Protein AF-A0A9W8NHX0-F1 (afdb_monomer_lite)

Structure (mmCIF, N/CA/C/O backbone):
data_AF-A0A9W8NHX0-F1
#
_entry.id   AF-A0A9W8NHX0-F1
#
loop_
_atom_site.group_PDB
_atom_site.id
_atom_site.type_symbol
_atom_site.label_atom_id
_atom_site.label_alt_id
_atom_site.label_comp_id
_atom_site.label_asym_id
_atom_site.label_entity_id
_atom_site.label_seq_id
_atom_site.pdbx_PDB_ins_code
_atom_site.Cartn_x
_atom_site.Cartn_y
_atom_site.Cartn_z
_atom_site.occupancy
_atom_site.B_iso_or_equiv
_atom_site.auth_seq_id
_atom_site.auth_comp_id
_atom_site.auth_asym_id
_atom_site.auth_atom_id
_atom_site.pdbx_PDB_model_num
ATOM 1 N N . MET A 1 1 ? 10.737 -12.479 14.759 1.00 49.78 1 MET A N 1
ATOM 2 C CA . MET A 1 1 ? 9.324 -12.345 15.184 1.00 49.78 1 MET A CA 1
ATOM 3 C C . MET A 1 1 ? 8.899 -10.953 14.767 1.00 49.78 1 MET A C 1
ATOM 5 O O . MET A 1 1 ? 9.624 -10.022 15.102 1.00 49.78 1 MET A O 1
ATOM 9 N N . VAL A 1 2 ? 7.813 -10.842 13.997 1.00 57.12 2 VAL A N 1
ATOM 10 C CA . VAL A 1 2 ? 7.266 -9.567 13.497 1.00 57.12 2 VAL A CA 1
ATOM 11 C C . VAL A 1 2 ? 7.071 -8.618 14.682 1.00 57.12 2 VAL A C 1
ATOM 13 O O . VAL A 1 2 ? 6.550 -9.038 15.717 1.00 57.12 2 VAL A O 1
ATOM 16 N N . ASN A 1 3 ? 7.475 -7.354 14.561 1.00 64.50 3 ASN A N 1
ATOM 17 C CA . ASN A 1 3 ? 7.162 -6.361 15.584 1.00 64.50 3 ASN A CA 1
ATOM 18 C C . ASN A 1 3 ? 5.679 -5.969 15.486 1.00 64.50 3 ASN A C 1
ATOM 20 O O . ASN A 1 3 ? 5.315 -5.058 14.751 1.00 64.50 3 ASN A O 1
ATOM 24 N N . THR A 1 4 ? 4.824 -6.643 16.251 1.00 74.31 4 THR A N 1
ATOM 25 C CA . THR A 1 4 ? 3.372 -6.399 16.267 1.00 74.31 4 THR A CA 1
ATOM 26 C C . THR A 1 4 ? 2.968 -5.163 17.073 1.00 74.31 4 THR A C 1
ATOM 28 O O . THR A 1 4 ? 1.779 -4.925 17.272 1.00 74.31 4 THR A O 1
ATOM 31 N N . LYS A 1 5 ? 3.931 -4.375 17.574 1.00 84.06 5 LYS A N 1
ATOM 32 C CA . LYS A 1 5 ? 3.648 -3.151 18.332 1.00 84.06 5 LYS A CA 1
ATOM 33 C C . LYS A 1 5 ? 3.031 -2.066 17.458 1.00 84.06 5 LYS A C 1
ATOM 35 O O . LYS A 1 5 ? 2.243 -1.280 17.976 1.00 84.06 5 LYS A O 1
ATOM 40 N N . PHE A 1 6 ? 3.400 -1.999 16.179 1.00 87.62 6 PHE A N 1
ATOM 41 C CA . PHE A 1 6 ? 2.858 -1.011 15.254 1.00 87.62 6 PHE A CA 1
ATOM 42 C C . PHE A 1 6 ? 2.205 -1.676 14.046 1.00 87.62 6 PHE A C 1
ATOM 44 O O . PHE A 1 6 ? 2.611 -2.760 13.636 1.00 87.62 6 PHE A O 1
ATOM 51 N N . VAL A 1 7 ? 1.216 -0.997 13.476 1.00 90.50 7 VAL A N 1
ATOM 52 C CA . VAL A 1 7 ? 0.485 -1.410 12.274 1.00 90.50 7 VAL A CA 1
ATOM 53 C C . VAL A 1 7 ? 0.449 -0.274 11.263 1.00 90.50 7 VAL A C 1
ATOM 55 O O . VAL A 1 7 ? 0.496 0.900 11.642 1.00 90.50 7 VAL A O 1
ATOM 58 N N . VAL A 1 8 ? 0.375 -0.625 9.980 1.00 92.56 8 VAL A N 1
ATOM 59 C CA . VAL A 1 8 ? 0.242 0.346 8.886 1.00 92.56 8 VAL A CA 1
ATOM 60 C C . VAL A 1 8 ? -1.167 0.931 8.882 1.00 92.56 8 VAL A C 1
ATOM 62 O O . VAL A 1 8 ? -2.156 0.198 8.897 1.00 92.56 8 VAL A O 1
ATOM 65 N N . VAL A 1 9 ? -1.258 2.258 8.835 1.00 94.94 9 VAL A N 1
ATOM 66 C CA . VAL A 1 9 ? -2.509 3.025 8.818 1.00 94.94 9 VAL A CA 1
ATOM 67 C C . VAL A 1 9 ? -2.365 4.226 7.878 1.00 94.94 9 VAL A C 1
ATOM 69 O O . VAL A 1 9 ? -1.251 4.721 7.683 1.00 94.94 9 VAL A O 1
ATOM 72 N N . PRO A 1 10 ? -3.448 4.759 7.297 1.00 96.38 10 PRO A N 1
ATOM 73 C CA . PRO A 1 10 ? -3.382 6.053 6.629 1.00 96.38 10 PRO A CA 1
ATOM 74 C C . PRO A 1 10 ? -3.334 7.196 7.657 1.00 96.38 10 PRO A C 1
ATOM 76 O O . PRO A 1 10 ? -3.925 7.095 8.732 1.00 96.38 10 PRO A O 1
ATOM 79 N N . LYS A 1 11 ? -2.688 8.324 7.329 1.00 96.12 11 LYS A N 1
ATOM 80 C CA . LYS A 1 11 ? -2.691 9.522 8.202 1.00 96.12 11 LYS A CA 1
ATOM 81 C C . LYS A 1 11 ? -4.100 10.082 8.432 1.00 96.12 11 LYS A C 1
ATOM 83 O O . LYS A 1 11 ? -4.365 10.684 9.467 1.00 96.12 11 LYS A O 1
ATOM 88 N N . ALA A 1 12 ? -4.982 9.911 7.453 1.00 95.94 12 ALA A N 1
ATOM 89 C CA . ALA A 1 12 ? -6.390 10.282 7.481 1.00 95.94 12 ALA A CA 1
ATOM 90 C C . ALA A 1 12 ? -7.190 9.307 6.609 1.00 95.94 12 ALA A C 1
ATOM 92 O O . ALA A 1 12 ? -6.685 8.809 5.607 1.00 95.94 12 ALA A O 1
ATOM 93 N N . ARG A 1 13 ? -8.458 9.059 6.942 1.00 94.50 13 ARG A N 1
ATOM 94 C CA . ARG A 1 13 ? -9.333 8.140 6.187 1.00 94.50 13 ARG A CA 1
ATOM 95 C C . ARG A 1 13 ? -9.980 8.813 4.969 1.00 94.50 13 ARG A C 1
ATOM 97 O O . ARG A 1 13 ? -11.186 8.725 4.776 1.00 94.50 13 ARG A O 1
ATOM 104 N N . THR A 1 14 ? -9.180 9.521 4.181 1.00 96.88 14 THR A N 1
ATOM 105 C CA . THR A 1 14 ? -9.608 10.264 2.989 1.00 96.88 14 THR A CA 1
ATOM 106 C C . THR A 1 14 ? -8.660 9.974 1.832 1.00 96.88 14 THR A C 1
ATOM 108 O O . THR A 1 14 ? -7.456 9.818 2.051 1.00 96.88 14 THR A O 1
ATOM 111 N N . ALA A 1 15 ? -9.185 9.932 0.605 1.00 98.06 15 ALA A N 1
ATOM 112 C CA . ALA A 1 15 ? -8.375 9.739 -0.595 1.00 98.06 15 ALA A CA 1
ATOM 113 C C . ALA A 1 15 ? -7.207 10.748 -0.670 1.00 98.06 15 ALA A C 1
ATOM 115 O O . ALA A 1 15 ? -7.329 11.900 -0.251 1.00 98.06 15 ALA A O 1
ATOM 116 N N . GLY A 1 16 ? -6.060 10.290 -1.166 1.00 97.88 16 GLY A N 1
ATOM 117 C CA . GLY A 1 16 ? -4.788 11.012 -1.193 1.00 97.88 16 GLY A CA 1
ATOM 118 C C . GLY A 1 16 ? -3.984 10.954 0.111 1.00 97.88 16 GLY A C 1
ATOM 119 O O . GLY A 1 16 ? -2.838 11.401 0.132 1.00 97.88 16 GLY A O 1
ATOM 120 N N . SER A 1 17 ? -4.528 10.403 1.204 1.00 98.25 17 SER A N 1
ATOM 121 C CA . SER A 1 17 ? -3.781 10.316 2.461 1.00 98.25 17 SER A CA 1
ATOM 122 C C . SER A 1 17 ? -2.639 9.308 2.380 1.00 98.25 17 SER A C 1
ATOM 124 O O . SER A 1 17 ? -2.834 8.173 1.950 1.00 98.25 17 SER A O 1
ATOM 126 N N . THR A 1 18 ? -1.448 9.713 2.823 1.00 98.06 18 THR A N 1
ATOM 127 C CA . THR A 1 18 ? -0.262 8.847 2.858 1.00 98.06 18 THR A CA 1
ATOM 128 C C . THR A 1 18 ? -0.296 7.863 4.023 1.00 98.06 18 THR A C 1
ATOM 130 O O . THR A 1 18 ? -0.904 8.151 5.057 1.00 98.06 18 THR A O 1
ATOM 133 N N . LEU A 1 19 ? 0.443 6.762 3.906 1.00 96.81 19 LEU A N 1
ATOM 134 C CA . LEU A 1 19 ? 0.556 5.749 4.957 1.00 96.81 19 LEU A CA 1
ATOM 135 C C . LEU A 1 19 ? 1.660 6.050 5.985 1.00 96.81 19 LEU A C 1
ATOM 137 O O . LEU A 1 19 ? 2.708 6.617 5.667 1.00 96.81 19 LEU A O 1
ATOM 141 N N . VAL A 1 20 ? 1.419 5.643 7.229 1.00 95.38 20 VAL A N 1
ATOM 142 C CA . VAL A 1 20 ? 2.359 5.667 8.359 1.00 95.38 20 VAL A CA 1
ATOM 143 C C . VAL A 1 20 ? 2.182 4.410 9.208 1.00 95.38 20 VAL A C 1
ATOM 145 O O . VAL A 1 20 ? 1.243 3.644 9.001 1.00 95.38 20 VAL A O 1
ATOM 148 N N . VAL A 1 21 ? 3.041 4.217 10.206 1.00 92.88 21 VAL A N 1
ATOM 149 C CA . VAL A 1 21 ? 2.783 3.261 11.290 1.00 92.88 21 VAL A CA 1
ATOM 150 C C . VAL A 1 21 ? 2.259 3.941 12.552 1.00 92.88 21 VAL A C 1
ATOM 152 O O . VAL A 1 21 ? 2.703 5.029 12.918 1.00 92.88 21 VAL A O 1
ATOM 155 N N . GLN A 1 22 ? 1.338 3.281 13.248 1.00 92.94 22 GLN A N 1
ATOM 156 C CA . GLN A 1 22 ? 0.838 3.688 14.565 1.00 92.94 22 GLN A CA 1
ATOM 157 C C . GLN A 1 22 ? 0.822 2.520 15.533 1.00 92.94 22 GLN A C 1
ATOM 159 O O . GLN A 1 22 ? 0.842 1.366 15.109 1.00 92.94 22 GLN A O 1
ATOM 164 N 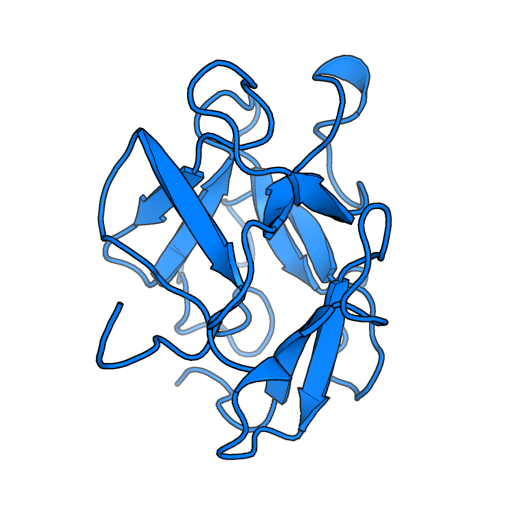N . THR A 1 23 ? 0.789 2.816 16.835 1.00 91.25 23 THR A N 1
ATOM 165 C CA . THR A 1 23 ? 0.682 1.769 17.854 1.00 91.25 23 THR A CA 1
ATOM 166 C C . THR A 1 23 ? -0.573 0.933 17.606 1.00 91.25 23 THR A C 1
ATOM 168 O O . THR A 1 23 ? -1.665 1.474 17.404 1.00 91.25 23 THR A O 1
ATOM 171 N N . ALA A 1 24 ? -0.399 -0.387 17.590 1.00 89.38 24 ALA A N 1
ATOM 172 C CA . ALA A 1 24 ? -1.456 -1.336 17.304 1.00 89.38 24 ALA A CA 1
ATOM 173 C C . ALA A 1 24 ? -2.555 -1.256 18.367 1.00 89.38 24 ALA A C 1
ATOM 175 O O . ALA A 1 24 ? -2.304 -1.332 19.571 1.00 89.38 24 ALA A O 1
ATOM 176 N N . ALA A 1 25 ? -3.787 -1.124 17.900 1.00 87.94 25 ALA A N 1
ATOM 177 C CA . ALA A 1 25 ? -5.003 -1.106 18.683 1.00 87.94 25 ALA A CA 1
ATOM 178 C C . ALA A 1 25 ? -6.108 -1.830 17.903 1.00 87.94 25 ALA A C 1
ATOM 180 O O . ALA A 1 25 ? -6.062 -1.975 16.684 1.00 87.94 25 ALA A O 1
ATOM 181 N N . THR A 1 26 ? -7.142 -2.291 18.602 1.00 83.38 26 THR A N 1
ATOM 182 C CA . THR A 1 26 ? -8.303 -2.901 17.937 1.00 83.38 26 THR A CA 1
ATOM 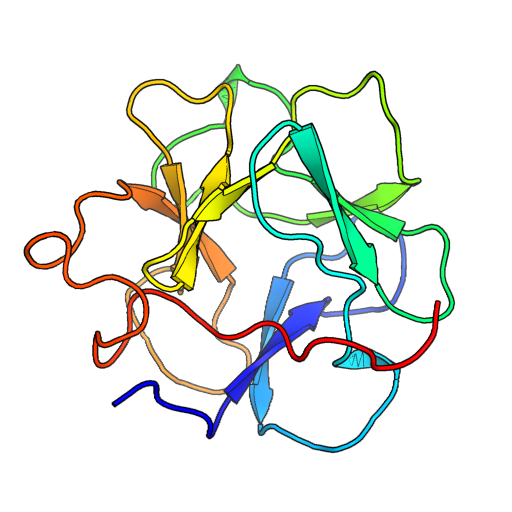183 C C . THR A 1 26 ? -9.261 -1.800 17.497 1.00 83.38 26 THR A C 1
ATOM 185 O O . THR A 1 26 ? -10.206 -1.477 18.214 1.00 83.38 26 THR A O 1
ATOM 188 N N . LYS A 1 27 ? -8.979 -1.168 16.352 1.00 85.62 27 LYS A N 1
ATOM 189 C CA . LYS A 1 27 ? -9.813 -0.097 15.792 1.00 85.62 27 LYS A CA 1
ATOM 190 C C . LYS A 1 27 ? -10.040 -0.284 14.288 1.00 85.62 27 LYS A C 1
ATOM 192 O O . LYS A 1 27 ? -9.085 -0.641 13.597 1.00 85.62 27 LYS A O 1
ATOM 197 N N . PRO A 1 28 ? -11.247 -0.010 13.756 1.00 80.44 28 PRO A N 1
ATOM 198 C CA . PRO A 1 28 ? -11.539 -0.196 12.334 1.00 80.44 28 PRO A CA 1
ATOM 199 C C . PRO A 1 28 ? -10.607 0.579 11.394 1.00 80.44 28 PRO A C 1
ATOM 201 O O . PRO A 1 28 ? -10.309 0.112 10.304 1.00 80.44 28 PRO A O 1
ATOM 204 N N . GLU A 1 29 ? -10.121 1.754 11.797 1.00 83.38 29 GLU A N 1
ATOM 205 C CA . GLU A 1 29 ? -9.178 2.560 11.009 1.00 83.38 29 GLU A CA 1
ATOM 206 C C . GLU A 1 29 ? -7.775 1.956 10.868 1.00 83.38 29 GLU A C 1
ATOM 208 O O . GLU A 1 29 ? -6.995 2.436 10.049 1.00 83.38 29 GLU A O 1
ATOM 213 N N . GLN A 1 30 ? -7.451 0.929 11.657 1.00 90.88 30 GLN A N 1
ATOM 214 C CA . GLN A 1 30 ? -6.176 0.215 11.585 1.00 90.88 30 GLN A CA 1
ATOM 215 C C . GLN A 1 30 ? -6.295 -1.145 10.886 1.00 90.88 30 GLN A C 1
ATOM 217 O O . GLN A 1 30 ? -5.316 -1.887 10.812 1.00 90.88 30 GLN A O 1
ATOM 222 N N . GLN A 1 31 ? -7.493 -1.485 10.408 1.00 92.44 31 GLN A N 1
ATOM 223 C CA . GLN A 1 31 ? -7.799 -2.781 9.822 1.00 92.44 31 GLN A CA 1
ATOM 224 C C . GLN A 1 31 ? -7.958 -2.689 8.306 1.00 92.44 31 GLN A C 1
ATOM 226 O O . GLN A 1 31 ? -8.474 -1.708 7.768 1.00 92.44 31 GLN A O 1
ATOM 231 N N . TRP A 1 32 ? -7.540 -3.752 7.628 1.00 93.69 32 TRP A N 1
ATOM 232 C CA . TRP A 1 32 ? -7.530 -3.863 6.178 1.00 93.69 32 TRP A CA 1
ATOM 233 C C . TRP A 1 32 ? -8.125 -5.200 5.748 1.00 93.69 32 TRP A C 1
ATOM 235 O O . TRP A 1 32 ? -7.887 -6.218 6.394 1.00 93.69 32 TRP A O 1
ATOM 245 N N . TYR A 1 33 ? -8.848 -5.224 4.636 1.00 92.75 33 TYR A N 1
ATOM 246 C CA . TYR A 1 33 ? -9.213 -6.461 3.956 1.00 92.75 33 TYR A CA 1
ATOM 247 C C . TYR A 1 33 ? -8.047 -6.915 3.087 1.00 92.75 33 TYR A C 1
ATOM 249 O O . TYR A 1 33 ? -7.670 -6.232 2.131 1.00 92.75 33 TYR A O 1
ATOM 257 N N . ILE A 1 34 ? -7.468 -8.062 3.444 1.00 89.88 34 ILE A N 1
ATOM 258 C CA . ILE A 1 34 ? -6.271 -8.610 2.806 1.00 89.88 34 ILE A CA 1
ATOM 259 C C . ILE A 1 34 ? -6.562 -10.041 2.362 1.00 89.88 34 ILE A C 1
ATOM 261 O O . ILE A 1 34 ? -6.953 -10.888 3.168 1.00 89.88 34 ILE A O 1
ATOM 265 N N . LYS A 1 35 ? -6.323 -10.330 1.082 1.00 90.25 35 LYS A N 1
ATOM 266 C CA . LYS A 1 35 ? -6.366 -11.685 0.529 1.00 90.25 35 LYS A CA 1
ATOM 267 C C . LYS A 1 35 ? -4.958 -12.107 0.120 1.00 90.25 35 LYS A C 1
ATOM 269 O O . LYS A 1 35 ? -4.227 -11.319 -0.462 1.00 90.25 35 LYS A O 1
ATOM 274 N N . GLY A 1 36 ? -4.579 -13.344 0.433 1.00 90.31 36 GLY A N 1
ATOM 275 C CA . GLY A 1 36 ? -3.298 -13.906 -0.001 1.00 90.31 36 GLY A CA 1
ATOM 276 C C . GLY A 1 36 ? -3.210 -14.063 -1.523 1.00 90.31 36 GLY A C 1
ATOM 277 O O . GLY A 1 36 ? -4.220 -14.352 -2.171 1.00 90.31 36 GLY A O 1
ATOM 278 N N . GLY A 1 37 ? -1.996 -13.945 -2.065 1.00 93.50 37 GLY A N 1
ATOM 279 C CA . GLY A 1 37 ? -1.694 -14.144 -3.482 1.00 93.50 37 GLY A CA 1
ATOM 280 C C . GLY A 1 37 ? -1.660 -12.860 -4.313 1.00 93.50 37 GLY A C 1
ATOM 281 O O . GLY A 1 37 ? -1.670 -11.746 -3.790 1.00 93.50 37 GLY A O 1
ATOM 282 N N . GLU A 1 38 ? -1.585 -13.052 -5.628 1.00 96.31 38 GLU A N 1
ATOM 283 C CA . GLU A 1 38 ? -1.473 -11.997 -6.635 1.00 96.31 38 GLU A CA 1
ATOM 284 C C . GLU A 1 38 ? -2.818 -11.376 -7.024 1.00 96.31 38 GLU A C 1
ATOM 286 O O . GLU A 1 38 ? -3.886 -11.955 -6.816 1.00 96.31 38 GLU A O 1
ATOM 291 N N . ASN A 1 39 ? -2.748 -10.210 -7.668 1.00 95.06 39 ASN A N 1
ATOM 292 C CA .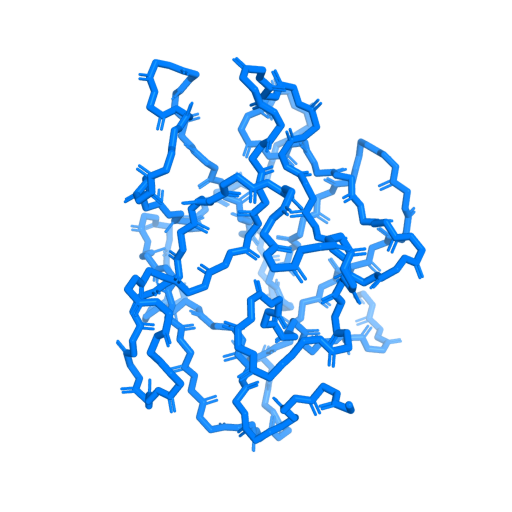 ASN A 1 39 ? -3.873 -9.404 -8.134 1.00 95.06 39 ASN A CA 1
ATOM 293 C C . ASN A 1 39 ? -4.866 -9.088 -7.008 1.00 95.06 39 ASN A C 1
ATOM 295 O O . ASN A 1 39 ? -6.074 -9.003 -7.238 1.00 95.06 39 ASN A O 1
ATOM 299 N N . THR A 1 40 ? -4.362 -8.928 -5.781 1.00 94.12 40 THR A N 1
ATOM 300 C CA . THR A 1 40 ? -5.184 -8.498 -4.653 1.00 94.12 40 THR A CA 1
ATOM 301 C C . THR A 1 40 ? -5.126 -6.989 -4.484 1.00 94.12 40 THR A C 1
ATOM 303 O O . THR A 1 40 ? -4.127 -6.339 -4.791 1.00 94.12 40 THR A O 1
ATOM 306 N N . LYS A 1 41 ? -6.200 -6.451 -3.915 1.00 94.94 41 LYS A N 1
ATOM 307 C CA . LYS A 1 41 ? -6.253 -5.098 -3.373 1.00 94.94 41 LYS A CA 1
ATOM 308 C C . LYS A 1 41 ? -6.026 -5.150 -1.864 1.00 94.94 41 LYS A C 1
ATOM 310 O O . LYS A 1 41 ? -6.268 -6.179 -1.232 1.00 94.94 41 LYS A O 1
ATOM 315 N N . LEU A 1 42 ? -5.581 -4.032 -1.302 1.00 95.75 42 LEU A N 1
ATOM 316 C CA . LEU A 1 42 ? -5.503 -3.807 0.139 1.00 95.75 42 LEU A CA 1
ATOM 317 C C . LEU A 1 42 ? -6.503 -2.713 0.498 1.00 95.75 42 LEU A C 1
ATOM 319 O O . LEU A 1 42 ? -6.198 -1.529 0.354 1.00 95.75 42 LEU A O 1
ATOM 323 N N . GLN A 1 43 ? -7.707 -3.107 0.898 1.00 96.25 43 GLN A N 1
ATOM 324 C CA . GLN A 1 43 ? -8.810 -2.178 1.146 1.00 96.25 43 GLN A CA 1
ATOM 325 C C . GLN A 1 43 ? -8.882 -1.816 2.626 1.00 96.25 43 GLN A C 1
ATOM 327 O O . GLN A 1 43 ? -8.838 -2.693 3.484 1.00 96.25 43 GLN A O 1
ATOM 332 N N . LEU A 1 44 ? -9.005 -0.530 2.937 1.00 95.38 44 LEU A N 1
ATOM 333 C CA . LEU A 1 44 ? -9.213 -0.056 4.301 1.00 95.38 44 LEU A CA 1
ATOM 334 C C . LEU A 1 44 ? -10.603 -0.493 4.786 1.00 95.38 44 LEU A C 1
ATOM 336 O O . LEU A 1 44 ? -11.600 -0.298 4.090 1.00 95.38 44 LEU A O 1
ATOM 340 N N . ALA A 1 45 ? -10.684 -1.075 5.984 1.00 93.19 45 ALA A N 1
ATOM 341 C CA . ALA A 1 45 ? -11.935 -1.636 6.485 1.00 93.19 45 ALA A CA 1
ATOM 342 C C . ALA A 1 45 ? -13.051 -0.580 6.568 1.00 93.19 45 ALA A C 1
ATOM 344 O O . ALA A 1 45 ? -12.819 0.555 6.994 1.00 93.19 45 ALA A O 1
ATOM 345 N N . ASN A 1 46 ? -14.283 -0.960 6.213 1.00 92.31 46 ASN A N 1
ATOM 346 C CA . ASN A 1 46 ? -15.458 -0.077 6.176 1.00 92.31 46 ASN A CA 1
ATOM 347 C C . ASN A 1 46 ? -15.320 1.173 5.274 1.00 92.31 46 ASN A C 1
ATOM 349 O O . ASN A 1 46 ? -15.936 2.202 5.553 1.00 92.31 46 ASN A O 1
ATOM 353 N N . THR A 1 47 ? -14.501 1.132 4.218 1.00 94.31 47 THR A N 1
ATOM 354 C CA . THR A 1 47 ? -14.436 2.190 3.190 1.00 94.31 47 THR A CA 1
ATOM 355 C C . THR A 1 47 ? -14.307 1.581 1.795 1.00 94.31 47 THR A C 1
ATOM 357 O O . THR A 1 47 ? -14.124 0.376 1.659 1.00 94.31 47 THR A O 1
ATOM 360 N N . THR A 1 48 ? -14.363 2.404 0.748 1.00 96.38 48 THR A N 1
ATOM 361 C CA . THR A 1 48 ? -14.027 2.029 -0.637 1.00 96.38 48 THR A CA 1
ATOM 362 C C . THR A 1 48 ? -12.587 2.394 -1.008 1.00 96.38 48 THR A C 1
ATOM 364 O O . THR A 1 48 ? -12.254 2.456 -2.187 1.00 96.38 48 THR A O 1
ATOM 367 N N . LEU A 1 49 ? -11.721 2.654 -0.020 1.00 97.75 49 LEU A N 1
ATOM 368 C CA . LEU A 1 49 ? -10.362 3.143 -0.246 1.00 97.75 49 LEU A CA 1
ATOM 369 C C . LEU A 1 49 ? -9.339 2.003 -0.201 1.00 97.75 49 LEU A C 1
ATOM 371 O O . LEU A 1 49 ? -9.330 1.213 0.741 1.00 97.75 49 LEU A O 1
ATOM 375 N N . CYS A 1 50 ? -8.440 1.961 -1.178 1.00 97.94 50 CYS A N 1
ATOM 376 C CA . CYS A 1 50 ? -7.372 0.979 -1.316 1.00 97.94 50 CYS A CA 1
ATOM 377 C C . CYS A 1 50 ? -5.993 1.637 -1.296 1.00 97.94 50 CYS A C 1
ATOM 379 O O . CYS A 1 50 ? -5.847 2.793 -1.692 1.00 97.94 50 CYS A O 1
ATOM 381 N N . VAL A 1 51 ? -4.978 0.884 -0.867 1.00 98.12 51 VAL A N 1
ATOM 382 C CA . VAL A 1 51 ? -3.572 1.296 -0.987 1.00 98.12 51 VAL A CA 1
ATOM 383 C C . VAL A 1 51 ? -3.169 1.385 -2.459 1.00 98.12 51 VAL A C 1
ATOM 385 O O . VAL A 1 51 ? -3.367 0.437 -3.221 1.00 98.12 51 VAL A O 1
ATOM 388 N N . ASP A 1 52 ? -2.564 2.511 -2.824 1.00 98.50 52 ASP A N 1
ATOM 389 C CA . ASP A 1 52 ? -2.179 2.879 -4.181 1.00 98.50 52 ASP A CA 1
ATOM 390 C C . ASP A 1 52 ? -0.729 3.391 -4.216 1.00 98.50 52 ASP A C 1
ATOM 392 O O . ASP A 1 52 ? -0.339 4.290 -3.457 1.00 98.50 52 ASP A O 1
ATOM 396 N N . ALA A 1 53 ? 0.069 2.794 -5.102 1.00 98.19 53 ALA A N 1
ATOM 397 C CA . ALA A 1 53 ? 1.470 3.131 -5.354 1.00 98.19 53 ALA A CA 1
ATOM 398 C C . ALA A 1 53 ? 1.679 4.294 -6.346 1.00 98.19 53 ALA A C 1
ATOM 400 O O . ALA A 1 53 ? 2.812 4.664 -6.662 1.00 98.19 53 ALA A O 1
ATOM 401 N N . GLY A 1 54 ? 0.599 4.871 -6.862 1.00 97.69 54 GLY A N 1
ATOM 402 C CA . GLY A 1 54 ? 0.592 5.929 -7.857 1.00 97.69 54 GLY A CA 1
ATOM 403 C C . GLY A 1 54 ? 1.046 5.462 -9.239 1.00 97.69 54 GLY A C 1
ATOM 404 O O . GLY A 1 54 ? 1.053 4.275 -9.575 1.00 97.69 54 GLY A O 1
ATOM 405 N N . ALA A 1 55 ? 1.438 6.430 -10.068 1.00 97.06 55 ALA A N 1
ATOM 406 C CA . ALA A 1 55 ? 1.922 6.176 -11.419 1.00 97.06 55 ALA A CA 1
ATOM 407 C C . ALA A 1 55 ? 3.213 5.342 -11.425 1.00 97.06 55 ALA A C 1
ATOM 409 O O . ALA A 1 55 ? 4.119 5.570 -10.623 1.00 97.06 55 ALA A O 1
ATOM 410 N N . LYS A 1 56 ? 3.338 4.451 -12.415 1.00 97.12 56 LYS A N 1
ATOM 411 C CA . LYS A 1 56 ? 4.484 3.542 -12.579 1.00 97.12 56 LYS A CA 1
ATOM 412 C C . LYS A 1 56 ? 5.850 4.232 -12.611 1.00 97.12 56 LYS A C 1
ATOM 414 O O . LYS A 1 56 ? 6.835 3.656 -12.166 1.00 97.12 56 LYS A O 1
ATOM 419 N N . THR A 1 57 ? 5.919 5.480 -13.074 1.00 96.00 57 THR A N 1
ATOM 420 C CA . THR A 1 57 ? 7.148 6.297 -13.064 1.00 96.00 57 THR A CA 1
ATOM 421 C C . THR A 1 57 ? 7.695 6.574 -11.660 1.00 96.00 57 THR A C 1
ATOM 423 O O . THR A 1 57 ? 8.837 7.011 -11.530 1.00 96.00 57 THR A O 1
ATOM 426 N N . ASN A 1 58 ? 6.895 6.334 -10.618 1.00 94.69 58 ASN A N 1
ATOM 427 C CA . ASN A 1 58 ? 7.252 6.571 -9.226 1.00 94.69 58 ASN A CA 1
ATOM 428 C C . ASN A 1 58 ? 7.526 5.283 -8.442 1.00 94.69 58 ASN A C 1
ATOM 430 O O . ASN A 1 58 ? 7.822 5.384 -7.261 1.00 94.69 58 ASN A O 1
ATOM 434 N N . TRP A 1 59 ? 7.444 4.095 -9.047 1.00 96.75 59 TRP A N 1
ATOM 435 C CA . TRP A 1 59 ? 7.659 2.835 -8.327 1.00 96.75 59 TRP A CA 1
ATOM 436 C C . TRP A 1 59 ? 9.151 2.562 -8.144 1.00 96.75 59 TRP A C 1
ATOM 438 O O . TRP A 1 59 ? 9.808 2.018 -9.030 1.00 96.75 59 TRP A O 1
ATOM 448 N N . LYS A 1 60 ? 9.680 3.022 -7.014 1.00 94.25 60 LYS A N 1
ATOM 449 C CA . LYS A 1 60 ? 11.080 2.900 -6.605 1.00 94.25 60 LYS A CA 1
ATOM 450 C C . LYS A 1 60 ? 11.185 3.014 -5.088 1.00 94.25 60 LYS A C 1
ATOM 452 O O . LYS A 1 60 ? 10.280 3.576 -4.462 1.00 94.25 60 LYS A O 1
ATOM 457 N N . ASP A 1 61 ? 12.325 2.607 -4.542 1.00 91.94 61 ASP A N 1
ATOM 458 C CA . ASP A 1 61 ? 12.695 2.856 -3.149 1.00 91.94 61 ASP A CA 1
ATOM 459 C C . ASP A 1 61 ? 12.311 4.270 -2.682 1.00 91.94 61 ASP A C 1
ATOM 461 O O . ASP A 1 61 ? 12.567 5.277 -3.355 1.00 91.94 61 ASP A O 1
ATOM 465 N N . MET A 1 62 ? 11.721 4.338 -1.487 1.00 91.38 62 MET A N 1
ATOM 466 C CA . MET A 1 62 ? 11.265 5.556 -0.810 1.00 91.38 62 MET A CA 1
ATOM 467 C C . MET A 1 62 ? 10.068 6.261 -1.461 1.00 91.38 62 MET A C 1
ATOM 469 O O . MET A 1 62 ? 9.666 7.328 -0.988 1.00 91.38 62 MET A O 1
ATOM 473 N N . ALA A 1 63 ? 9.448 5.693 -2.497 1.00 95.94 63 ALA A N 1
ATOM 474 C CA . ALA A 1 63 ? 8.190 6.224 -3.003 1.00 95.94 63 ALA A CA 1
ATOM 475 C C . ALA A 1 63 ? 7.097 6.138 -1.932 1.00 95.94 63 ALA A C 1
ATOM 477 O O . ALA A 1 63 ? 7.010 5.166 -1.180 1.00 95.94 63 ALA A O 1
ATOM 478 N N . SER A 1 64 ? 6.273 7.176 -1.829 1.00 95.81 64 SER A N 1
ATOM 479 C CA . SER A 1 64 ? 5.164 7.197 -0.879 1.00 95.81 64 SER A CA 1
ATOM 480 C C . SER A 1 64 ? 3.978 6.402 -1.407 1.00 95.81 64 SER A C 1
ATOM 482 O O . SER A 1 64 ? 3.654 6.467 -2.590 1.00 95.81 64 SER A O 1
ATOM 484 N N . LEU A 1 65 ? 3.292 5.720 -0.495 1.00 97.81 65 LEU A N 1
ATOM 485 C CA . LEU A 1 65 ? 1.994 5.110 -0.753 1.00 97.81 65 LEU A CA 1
ATOM 486 C C . LEU A 1 65 ? 0.886 6.030 -0.259 1.00 97.81 65 LEU A C 1
ATOM 488 O O . LEU A 1 65 ? 1.048 6.733 0.746 1.00 97.81 65 LEU A O 1
ATOM 492 N N . SER A 1 66 ? -0.252 5.989 -0.939 1.00 98.25 66 SER A N 1
ATOM 493 C CA . SER A 1 66 ? -1.464 6.690 -0.524 1.00 98.25 66 SER A CA 1
ATOM 494 C C . SER A 1 66 ? -2.663 5.751 -0.516 1.00 98.25 66 SER A C 1
ATOM 496 O O . SER A 1 66 ? -2.563 4.619 -0.982 1.00 98.25 66 SER A O 1
ATOM 498 N N . ILE A 1 67 ? -3.790 6.206 0.022 1.00 98.44 67 ILE A N 1
ATOM 499 C CA . ILE A 1 67 ? -5.083 5.557 -0.201 1.00 98.44 67 ILE A CA 1
ATOM 500 C C . ILE A 1 67 ? -5.905 6.339 -1.222 1.00 98.44 67 ILE A C 1
ATOM 502 O O . ILE A 1 67 ? -5.906 7.566 -1.202 1.00 98.44 67 ILE A O 1
ATOM 506 N N . THR A 1 68 ? -6.635 5.655 -2.092 1.00 98.31 68 THR A N 1
ATOM 507 C CA . THR A 1 68 ? -7.583 6.259 -3.047 1.00 98.31 68 THR A CA 1
ATOM 508 C C . THR A 1 68 ? -8.728 5.288 -3.323 1.00 98.31 68 THR A C 1
ATOM 510 O O . THR A 1 68 ? -8.715 4.189 -2.780 1.00 98.31 68 THR A O 1
ATOM 513 N N . GLU A 1 69 ? -9.723 5.662 -4.128 1.00 98.25 69 GLU A N 1
ATOM 514 C CA . GLU A 1 69 ? -10.810 4.747 -4.499 1.00 98.25 69 GLU A CA 1
ATOM 515 C C . GLU A 1 69 ? -10.262 3.438 -5.086 1.00 98.25 69 GLU A C 1
ATOM 517 O O . GLU A 1 69 ? -9.386 3.435 -5.959 1.00 98.25 69 GLU A O 1
ATOM 522 N N . CYS A 1 70 ? -10.778 2.319 -4.584 1.00 97.81 70 CYS A N 1
ATOM 523 C CA . CYS A 1 70 ? -10.411 0.992 -5.044 1.00 97.81 70 CYS A CA 1
ATOM 524 C C . CYS A 1 70 ? -10.750 0.824 -6.528 1.00 97.81 70 CYS A C 1
ATOM 526 O O . CYS A 1 70 ? -11.871 1.092 -6.959 1.00 97.81 70 CYS A O 1
ATOM 528 N N . SER A 1 71 ? -9.808 0.294 -7.301 1.00 97.00 71 SER A N 1
ATOM 529 C CA . SER A 1 71 ? -9.987 0.016 -8.721 1.00 97.00 71 SER A CA 1
ATOM 530 C C . SER A 1 71 ? -9.315 -1.293 -9.113 1.00 97.00 71 SER A C 1
ATOM 532 O O . SER A 1 71 ? -8.173 -1.554 -8.748 1.00 97.00 71 SER A O 1
ATOM 534 N N . ASP A 1 72 ? -10.016 -2.103 -9.905 1.00 95.00 72 ASP A N 1
ATOM 535 C CA . ASP A 1 72 ? -9.469 -3.341 -10.475 1.00 95.00 72 ASP A CA 1
ATOM 536 C C . ASP A 1 72 ? -8.579 -3.082 -11.703 1.00 95.00 72 ASP A C 1
ATOM 538 O O . ASP A 1 72 ? -7.845 -3.964 -12.154 1.00 95.00 72 ASP A O 1
ATOM 542 N N . THR A 1 73 ? -8.624 -1.866 -12.258 1.00 96.25 73 THR A N 1
ATOM 543 C CA . THR A 1 73 ? -7.897 -1.502 -13.482 1.00 96.25 73 THR A CA 1
ATOM 544 C C . THR A 1 73 ? -6.634 -0.690 -13.215 1.00 96.25 73 THR A C 1
ATOM 546 O O . THR A 1 73 ? -5.829 -0.520 -14.127 1.00 96.25 73 THR A O 1
ATOM 549 N N . VAL A 1 74 ? -6.449 -0.167 -11.999 1.00 97.50 74 VAL A N 1
ATOM 550 C CA . VAL A 1 74 ? -5.268 0.630 -11.646 1.00 97.50 74 VAL A CA 1
ATOM 551 C C . VAL A 1 74 ? -4.122 -0.297 -11.268 1.00 97.50 74 VAL A C 1
ATOM 553 O O . VAL A 1 74 ? -4.167 -1.007 -10.267 1.00 97.50 74 VAL A O 1
ATOM 556 N N . ASP A 1 75 ? -3.053 -0.254 -12.055 1.00 98.06 75 ASP A N 1
ATOM 557 C CA . ASP A 1 75 ? -1.879 -1.098 -11.836 1.00 98.06 75 ASP A CA 1
ATOM 558 C C . ASP A 1 75 ? -1.179 -0.828 -10.491 1.00 98.06 75 ASP A C 1
ATOM 560 O O . ASP A 1 75 ? -0.651 -1.754 -9.880 1.00 98.06 75 ASP A O 1
ATOM 564 N N . GLY A 1 76 ? -1.232 0.413 -9.992 1.00 98.06 76 GLY A N 1
ATOM 565 C CA . GLY A 1 76 ? -0.696 0.804 -8.680 1.00 98.06 76 GLY A CA 1
ATOM 566 C C . GLY A 1 76 ? -1.440 0.210 -7.478 1.00 98.06 76 GLY A C 1
ATOM 567 O O . GLY A 1 76 ? -0.989 0.391 -6.350 1.00 98.06 76 GLY A O 1
ATOM 568 N N . GLN A 1 77 ? -2.555 -0.495 -7.703 1.00 98.31 77 GLN A N 1
ATOM 569 C CA . GLN A 1 77 ? -3.352 -1.166 -6.669 1.00 98.31 77 GLN A CA 1
ATOM 570 C C . GLN A 1 77 ? -3.297 -2.699 -6.763 1.00 98.31 77 GLN A C 1
ATOM 572 O O . GLN A 1 77 ? -4.038 -3.384 -6.057 1.00 98.31 77 GLN A O 1
ATOM 577 N N . LYS A 1 78 ? -2.435 -3.250 -7.628 1.00 97.94 78 LYS A N 1
ATOM 578 C CA . LYS A 1 78 ? -2.250 -4.698 -7.780 1.00 97.94 78 LYS A CA 1
ATOM 579 C C . LYS A 1 78 ? -1.104 -5.169 -6.897 1.00 97.94 78 LYS A C 1
ATOM 581 O O . LYS A 1 78 ? 0.069 -4.937 -7.193 1.00 97.94 78 LYS A O 1
ATOM 586 N N . TRP A 1 79 ? -1.457 -5.842 -5.812 1.00 97.00 79 TRP A N 1
ATOM 587 C CA . TRP A 1 79 ? -0.516 -6.343 -4.821 1.00 97.00 79 TRP A CA 1
ATOM 588 C C . TRP A 1 79 ? -0.381 -7.865 -4.908 1.00 97.00 79 TRP A C 1
ATOM 590 O O . TRP A 1 79 ? -1.304 -8.572 -5.318 1.00 97.00 79 TRP A O 1
ATOM 600 N N . ASN A 1 80 ? 0.781 -8.364 -4.497 1.00 95.12 80 ASN A N 1
ATOM 601 C CA . ASN A 1 80 ? 1.033 -9.767 -4.212 1.00 95.12 80 ASN A CA 1
ATOM 602 C C . ASN A 1 80 ? 1.292 -9.920 -2.712 1.00 95.12 80 ASN A C 1
ATOM 604 O O . ASN A 1 80 ? 2.340 -9.503 -2.216 1.00 95.12 80 ASN A O 1
ATOM 608 N N . VAL A 1 81 ? 0.333 -10.500 -1.991 1.00 91.62 81 VAL A N 1
ATOM 609 C CA . VAL A 1 81 ? 0.490 -10.842 -0.573 1.00 91.62 81 VAL A CA 1
ATOM 610 C C . VAL A 1 81 ? 1.158 -12.210 -0.495 1.00 91.62 81 VAL A C 1
ATOM 612 O O . VAL A 1 81 ? 0.525 -13.248 -0.711 1.00 91.62 81 VAL A O 1
ATOM 615 N N . MET A 1 82 ? 2.458 -12.192 -0.219 1.00 89.38 82 MET A N 1
ATOM 616 C CA . MET A 1 82 ? 3.342 -13.349 -0.277 1.00 89.38 82 MET A CA 1
ATOM 617 C C . MET A 1 82 ? 3.224 -14.215 0.984 1.00 89.38 82 MET A C 1
ATOM 619 O O . MET A 1 82 ? 2.924 -13.732 2.076 1.00 89.38 82 MET A O 1
ATOM 623 N N . ALA A 1 83 ? 3.520 -15.511 0.855 1.00 85.69 83 ALA A N 1
ATOM 624 C CA . ALA A 1 83 ? 3.443 -16.468 1.965 1.00 85.69 83 ALA A CA 1
ATOM 625 C C . ALA A 1 83 ? 4.439 -16.182 3.109 1.00 85.69 83 ALA A C 1
ATOM 627 O O . ALA A 1 83 ? 4.229 -16.628 4.234 1.00 85.69 83 ALA A O 1
ATOM 628 N N . ASP A 1 84 ? 5.506 -15.429 2.834 1.00 81.62 84 ASP A N 1
ATOM 629 C CA . ASP A 1 84 ? 6.496 -14.984 3.824 1.00 81.62 84 ASP A CA 1
ATOM 630 C C . ASP A 1 84 ? 6.107 -13.672 4.539 1.00 81.62 84 ASP A C 1
ATOM 632 O O . ASP A 1 84 ? 6.873 -13.146 5.352 1.00 81.62 84 ASP A O 1
ATOM 636 N N . GLY A 1 85 ? 4.912 -13.145 4.252 1.00 80.94 85 GLY A N 1
ATOM 637 C CA . GLY A 1 85 ? 4.350 -11.943 4.861 1.00 80.94 85 GLY A CA 1
ATOM 638 C C . GLY A 1 85 ? 4.757 -10.628 4.195 1.00 80.94 85 GLY A C 1
ATOM 639 O O . GLY A 1 85 ? 4.316 -9.575 4.655 1.00 80.94 85 GLY A O 1
ATOM 640 N N . ARG A 1 86 ? 5.558 -10.658 3.121 1.00 87.69 86 ARG A N 1
ATOM 641 C CA . ARG A 1 86 ? 5.772 -9.477 2.272 1.00 87.69 86 ARG A CA 1
ATOM 642 C C . ARG A 1 86 ? 4.510 -9.132 1.494 1.00 87.69 86 ARG A C 1
ATOM 644 O O . ARG A 1 86 ? 3.745 -10.012 1.099 1.00 87.69 86 ARG A O 1
ATOM 651 N N . ILE A 1 87 ? 4.339 -7.846 1.208 1.00 91.75 87 ILE A N 1
ATOM 652 C CA . ILE A 1 87 ? 3.347 -7.372 0.245 1.00 91.75 87 ILE A CA 1
ATOM 653 C C . ILE A 1 87 ? 4.087 -6.630 -0.856 1.00 91.75 87 ILE A C 1
ATOM 655 O O . ILE A 1 87 ? 4.561 -5.515 -0.647 1.00 91.75 87 ILE A O 1
ATOM 659 N N . ALA A 1 88 ? 4.176 -7.260 -2.020 1.00 94.00 88 ALA A N 1
ATOM 660 C CA . ALA A 1 88 ? 4.880 -6.723 -3.170 1.00 94.00 88 ALA A CA 1
ATOM 661 C C . ALA A 1 88 ? 3.922 -5.986 -4.113 1.00 94.00 88 ALA A C 1
ATOM 663 O O . ALA A 1 88 ? 2.804 -6.443 -4.356 1.00 94.00 88 ALA A O 1
ATOM 664 N N . LEU A 1 89 ? 4.363 -4.869 -4.684 1.00 96.62 89 LEU A N 1
ATOM 665 C CA . LEU A 1 89 ? 3.673 -4.207 -5.785 1.00 96.62 89 LEU A CA 1
ATOM 666 C C . LEU A 1 89 ? 3.856 -5.052 -7.043 1.00 96.62 89 LEU A C 1
ATOM 668 O O . LEU A 1 89 ? 4.916 -5.027 -7.667 1.00 96.62 89 LEU A O 1
ATOM 672 N N . GLN A 1 90 ? 2.836 -5.817 -7.414 1.00 96.81 90 GLN A N 1
ATOM 673 C CA . GLN A 1 90 ? 2.959 -6.961 -8.318 1.00 96.81 90 GLN A CA 1
ATOM 674 C C . GLN A 1 90 ? 3.602 -6.621 -9.670 1.00 96.81 90 GLN A C 1
ATOM 676 O O . GLN A 1 90 ? 4.324 -7.437 -10.229 1.00 96.81 90 GLN A O 1
ATOM 681 N N . LEU A 1 91 ? 3.356 -5.418 -10.191 1.00 97.19 91 LEU A N 1
ATOM 682 C CA . LEU A 1 91 ? 3.812 -5.000 -11.521 1.00 97.19 91 LEU A CA 1
ATOM 683 C C . LEU A 1 91 ? 5.123 -4.193 -11.516 1.00 97.19 91 LEU A C 1
ATOM 685 O O . LEU A 1 91 ? 5.544 -3.698 -12.570 1.00 97.19 91 LEU A O 1
ATOM 689 N N . SER A 1 92 ? 5.750 -4.020 -10.351 1.00 96.50 92 SER A N 1
ATOM 690 C CA . SER A 1 92 ? 7.032 -3.321 -10.217 1.00 96.50 92 SER A CA 1
ATOM 691 C C . SER A 1 92 ? 8.219 -4.174 -10.679 1.00 96.50 92 SER A C 1
ATOM 693 O O . SER A 1 92 ? 8.228 -5.395 -10.542 1.00 96.50 92 SER A O 1
ATOM 695 N N . SER A 1 93 ? 9.220 -3.515 -11.269 1.00 93.25 93 SER A N 1
ATOM 696 C CA . SER A 1 93 ? 10.507 -4.107 -11.650 1.00 93.25 93 SER A CA 1
ATOM 697 C C . SER A 1 93 ? 11.597 -3.024 -11.542 1.00 93.25 93 SER A C 1
ATOM 699 O O . SER A 1 93 ? 11.557 -2.091 -12.348 1.00 93.25 93 SER A O 1
ATOM 701 N N . PRO A 1 94 ? 12.570 -3.116 -10.609 1.00 91.38 94 PRO A N 1
ATOM 702 C CA . PRO A 1 94 ? 12.750 -4.186 -9.621 1.00 91.38 94 PRO A CA 1
ATOM 703 C C . PRO A 1 94 ? 11.533 -4.344 -8.700 1.00 91.38 94 PRO A C 1
ATOM 705 O O . PRO A 1 94 ? 10.680 -3.465 -8.630 1.00 91.38 94 PRO A O 1
ATOM 708 N N . GLN A 1 95 ? 11.419 -5.505 -8.055 1.00 92.62 95 GLN A N 1
ATOM 709 C CA . GLN A 1 95 ? 10.265 -5.814 -7.215 1.00 92.62 95 GLN A CA 1
ATOM 710 C C . GLN A 1 95 ? 10.289 -4.953 -5.940 1.00 92.62 95 GLN A C 1
ATOM 712 O O . GLN A 1 95 ? 11.175 -5.110 -5.100 1.00 92.62 95 GLN A O 1
ATOM 717 N N . GLU A 1 96 ? 9.292 -4.085 -5.799 1.00 93.56 96 GLU A N 1
ATOM 718 C CA . GLU A 1 96 ? 9.072 -3.194 -4.657 1.00 93.56 96 GLU A CA 1
ATOM 719 C C . GLU A 1 96 ? 8.032 -3.779 -3.690 1.00 93.56 96 GLU A C 1
ATOM 721 O O . GLU A 1 96 ? 7.042 -4.375 -4.121 1.00 93.56 96 GLU A O 1
ATOM 726 N N . CYS A 1 97 ? 8.238 -3.590 -2.388 1.00 92.50 97 CYS A N 1
ATOM 727 C CA . CYS A 1 97 ? 7.396 -4.057 -1.287 1.00 92.50 97 CYS A CA 1
ATOM 728 C C . CYS A 1 97 ? 6.953 -2.895 -0.395 1.00 92.50 97 CYS A C 1
ATOM 730 O O . CYS A 1 97 ? 7.616 -1.864 -0.332 1.00 92.50 97 CYS A O 1
ATOM 732 N N . ILE A 1 98 ? 5.837 -3.073 0.316 1.00 92.75 98 ILE A N 1
ATOM 733 C CA . ILE A 1 98 ? 5.396 -2.134 1.354 1.00 92.75 98 ILE A CA 1
ATOM 734 C C . ILE A 1 98 ? 6.329 -2.229 2.565 1.00 92.75 98 ILE A C 1
ATOM 736 O O . ILE A 1 98 ? 6.392 -3.273 3.212 1.00 92.75 98 ILE A O 1
ATOM 740 N N . ASP A 1 99 ? 6.984 -1.121 2.906 1.00 88.88 99 ASP A N 1
ATOM 741 C CA . ASP A 1 99 ? 7.977 -1.050 3.983 1.00 88.88 99 ASP A CA 1
ATOM 742 C C . ASP A 1 99 ? 7.968 0.329 4.674 1.00 88.88 99 ASP A C 1
ATOM 744 O O . ASP A 1 99 ? 7.431 1.314 4.161 1.00 88.88 99 ASP A O 1
ATOM 748 N N . LEU A 1 100 ? 8.575 0.436 5.854 1.00 88.06 100 LEU A N 1
ATOM 749 C CA . LEU A 1 100 ? 8.983 1.705 6.422 1.00 88.06 100 LEU A CA 1
ATOM 750 C C . LEU A 1 100 ? 10.062 2.370 5.591 1.00 88.06 100 LEU A C 1
ATOM 752 O O . LEU A 1 100 ? 11.191 1.902 5.437 1.00 88.06 100 LEU A O 1
ATOM 756 N N . GLN A 1 101 ? 9.771 3.613 5.261 1.00 87.56 101 GLN A N 1
ATOM 757 C CA . GLN A 1 101 ? 10.802 4.535 4.845 1.00 87.56 101 GLN A CA 1
ATOM 758 C C . GLN A 1 101 ? 11.813 4.736 5.983 1.00 87.56 101 GLN A C 1
ATOM 760 O O . GLN A 1 101 ? 11.448 4.828 7.160 1.00 87.56 101 GLN A O 1
ATOM 765 N N . TYR A 1 102 ? 13.097 4.814 5.631 1.00 84.81 102 TYR A N 1
ATOM 766 C CA . TYR A 1 102 ? 14.207 4.984 6.578 1.00 84.81 102 TYR A CA 1
ATOM 767 C C . TYR A 1 102 ? 14.370 3.856 7.616 1.00 84.81 102 TYR A C 1
ATOM 769 O O . TYR A 1 102 ? 15.119 4.041 8.575 1.00 84.81 102 TYR A O 1
ATOM 777 N N . MET A 1 103 ? 13.687 2.709 7.458 1.00 80.06 103 MET A N 1
ATOM 778 C CA . MET A 1 103 ? 13.797 1.541 8.351 1.00 80.06 103 MET A CA 1
ATOM 779 C C . MET A 1 103 ? 13.557 1.875 9.841 1.00 80.06 103 MET A C 1
ATOM 781 O O . MET A 1 103 ? 14.186 1.311 10.740 1.00 80.06 103 MET A O 1
ATOM 785 N N . ARG A 1 104 ? 12.670 2.839 10.130 1.00 83.56 104 ARG A N 1
ATOM 786 C CA . ARG A 1 104 ? 12.508 3.411 11.476 1.00 83.56 104 ARG A CA 1
ATOM 787 C C . ARG A 1 104 ? 11.174 3.052 12.131 1.00 83.56 104 ARG A C 1
ATOM 789 O O . ARG A 1 104 ? 10.149 3.687 11.898 1.00 83.56 104 ARG A O 1
ATOM 796 N N . ALA A 1 105 ? 11.222 2.081 13.037 1.00 81.44 105 ALA A N 1
ATOM 797 C CA . ALA A 1 105 ? 10.109 1.573 13.843 1.00 81.44 105 ALA A CA 1
ATOM 798 C C . ALA A 1 105 ? 9.591 2.559 14.917 1.00 81.44 105 ALA A C 1
ATOM 800 O O . ALA A 1 105 ? 9.609 2.256 16.113 1.00 81.44 105 ALA A O 1
ATOM 801 N N . THR A 1 106 ? 9.161 3.757 14.525 1.00 87.06 106 THR A N 1
ATOM 802 C CA . THR A 1 106 ? 8.593 4.757 15.439 1.00 87.06 106 THR A CA 1
ATOM 803 C C . THR A 1 106 ? 7.229 5.216 14.961 1.00 87.06 106 THR A C 1
ATOM 805 O O . THR A 1 106 ? 6.997 5.325 13.762 1.00 87.06 106 THR A O 1
ATOM 808 N N . G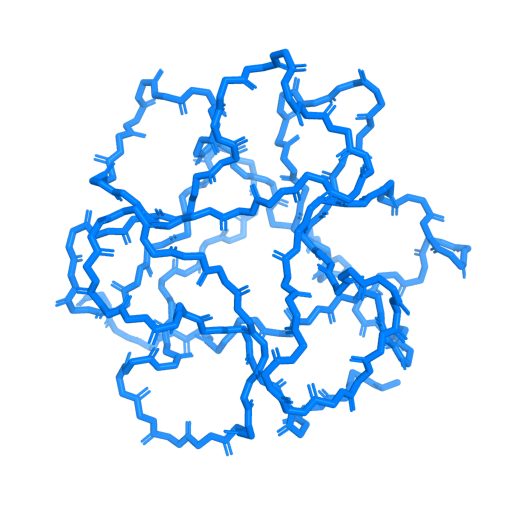LU A 1 107 ? 6.341 5.524 15.900 1.00 90.94 107 GLU A N 1
ATOM 809 C CA . GLU A 1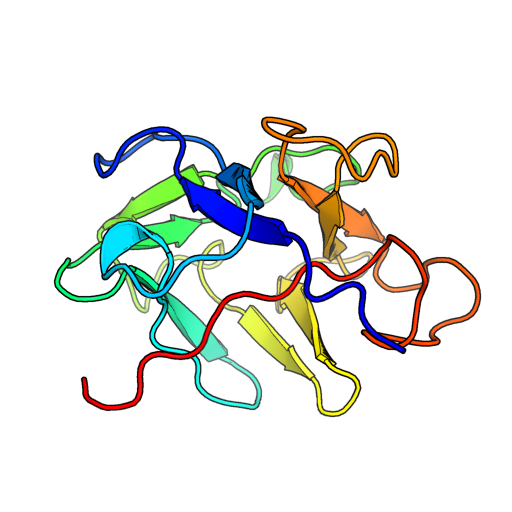 107 ? 5.011 6.047 15.594 1.00 90.94 107 GLU A CA 1
ATOM 810 C C . GLU A 1 107 ? 5.076 7.258 14.650 1.00 90.94 107 GLU A C 1
ATOM 812 O O . GLU A 1 107 ? 5.957 8.112 14.767 1.00 90.94 107 GLU A O 1
ATOM 817 N N . ASN A 1 108 ? 4.143 7.300 13.699 1.00 93.75 108 ASN A N 1
ATOM 818 C CA . ASN A 1 108 ? 4.052 8.260 12.599 1.00 93.75 108 ASN A CA 1
ATOM 819 C C . ASN A 1 108 ? 5.194 8.210 11.569 1.00 93.75 108 ASN A C 1
ATOM 821 O O . ASN A 1 108 ? 5.236 9.069 10.684 1.00 93.75 108 ASN A O 1
ATOM 825 N N . ASN A 1 109 ? 6.092 7.219 11.624 1.00 92.81 109 ASN A N 1
ATOM 826 C CA . ASN A 1 109 ? 7.069 7.032 10.555 1.00 92.81 109 ASN A CA 1
ATOM 827 C C . ASN A 1 109 ? 6.356 6.660 9.241 1.00 92.81 109 ASN A C 1
ATOM 829 O O . ASN A 1 109 ? 5.432 5.841 9.270 1.00 92.81 109 ASN A O 1
ATOM 833 N N . PRO A 1 110 ? 6.753 7.253 8.101 1.00 94.62 110 PRO A N 1
ATOM 834 C CA . PRO A 1 110 ? 6.114 6.986 6.822 1.00 94.62 110 PRO A CA 1
ATOM 835 C C . PRO A 1 110 ? 6.337 5.556 6.328 1.00 94.62 110 PRO A C 1
ATOM 837 O O . PRO A 1 110 ? 7.382 4.942 6.555 1.00 94.62 110 PRO A O 1
ATOM 840 N N . VAL A 1 111 ? 5.329 5.061 5.617 1.00 93.56 111 VAL A N 1
ATOM 841 C CA . VAL A 1 111 ? 5.337 3.777 4.913 1.00 93.56 111 VAL A CA 1
ATOM 842 C C . VAL A 1 111 ? 5.344 4.059 3.412 1.00 93.56 111 VAL A C 1
ATOM 844 O O . VAL A 1 111 ? 4.658 4.964 2.930 1.00 93.56 111 VAL A O 1
ATOM 847 N N . GLY A 1 112 ? 6.154 3.311 2.679 1.00 94.06 112 GLY A N 1
ATOM 848 C CA . GLY A 1 112 ? 6.419 3.516 1.266 1.00 94.06 112 GLY A CA 1
ATOM 849 C C . GLY A 1 112 ? 6.758 2.220 0.544 1.00 94.06 112 GLY A C 1
ATOM 850 O O . GLY A 1 112 ? 6.508 1.130 1.054 1.00 94.06 112 GLY A O 1
ATOM 851 N N . LEU A 1 113 ? 7.329 2.370 -0.647 1.00 93.31 113 LEU A N 1
ATOM 852 C CA . LEU A 1 113 ? 7.953 1.283 -1.389 1.00 93.31 113 LEU A CA 1
ATOM 853 C C . LEU A 1 113 ? 9.427 1.137 -1.013 1.00 93.31 113 LEU A C 1
ATOM 855 O O . LEU A 1 113 ? 10.121 2.136 -0.790 1.00 93.31 113 LEU A O 1
ATOM 859 N N . TYR A 1 114 ? 9.882 -0.106 -0.966 1.00 90.75 114 TYR A N 1
ATOM 860 C CA . TYR A 1 114 ? 11.289 -0.457 -0.865 1.00 90.75 114 TYR A CA 1
ATOM 861 C C . TYR A 1 114 ? 11.553 -1.816 -1.511 1.00 90.75 114 TYR A C 1
ATOM 863 O O . TYR A 1 114 ? 10.685 -2.693 -1.502 1.00 90.75 114 TYR A O 1
ATOM 871 N N . SER A 1 115 ? 12.765 -2.026 -2.015 1.00 88.31 115 SER A N 1
ATOM 872 C CA . SER A 1 115 ? 13.191 -3.276 -2.634 1.00 88.31 115 SER A CA 1
ATOM 873 C C . SER A 1 115 ? 12.832 -4.487 -1.771 1.00 88.31 115 SER A C 1
ATOM 875 O O . SER A 1 115 ? 13.307 -4.646 -0.641 1.00 88.31 115 SER A O 1
ATOM 877 N N . CYS A 1 116 ? 12.031 -5.398 -2.335 1.00 82.00 116 CYS A N 1
ATOM 878 C CA . CYS A 1 116 ? 11.540 -6.587 -1.636 1.00 82.00 116 CYS A CA 1
ATOM 879 C C . CYS A 1 116 ? 12.654 -7.512 -1.125 1.00 82.00 116 CYS A C 1
ATOM 881 O O . CYS A 1 116 ? 12.387 -8.383 -0.293 1.00 82.00 116 CYS A O 1
ATOM 883 N N . ALA A 1 117 ? 13.881 -7.368 -1.637 1.00 70.75 117 ALA A N 1
ATOM 884 C CA . ALA A 1 117 ? 15.036 -8.184 -1.274 1.00 70.75 117 ALA A CA 1
ATOM 885 C C . ALA A 1 117 ? 15.670 -7.828 0.092 1.00 70.75 117 ALA A C 1
ATOM 887 O O . ALA A 1 117 ? 16.649 -8.472 0.483 1.00 70.75 117 ALA A O 1
ATOM 888 N N . GLY A 1 118 ? 15.138 -6.827 0.811 1.00 59.75 118 GLY A N 1
ATOM 889 C CA . GLY A 1 118 ? 15.663 -6.315 2.087 1.00 59.75 118 GLY A CA 1
ATOM 890 C C . GLY A 1 118 ? 16.142 -7.386 3.091 1.00 59.75 118 GLY A C 1
ATOM 891 O O . GLY A 1 118 ? 15.545 -8.458 3.211 1.00 59.75 118 GLY A O 1
ATOM 892 N N . LEU A 1 119 ? 17.276 -7.098 3.757 1.00 52.25 119 LEU A N 1
ATOM 893 C CA . LEU A 1 119 ? 17.983 -7.885 4.797 1.00 52.25 119 LEU A CA 1
ATOM 894 C C . LEU A 1 119 ? 17.968 -9.422 4.634 1.00 52.25 119 LEU A C 1
ATOM 896 O O . LEU A 1 119 ? 17.903 -10.168 5.610 1.00 52.25 119 LEU A O 1
ATOM 900 N N . GLY A 1 120 ? 18.090 -9.918 3.400 1.00 61.06 120 GLY A N 1
ATOM 901 C CA . GLY A 1 120 ? 18.250 -11.351 3.133 1.00 61.06 120 GLY A CA 1
ATOM 902 C C . GLY A 1 120 ? 16.946 -12.112 2.894 1.00 61.06 120 GLY A C 1
ATOM 903 O O . GLY A 1 120 ? 16.902 -13.311 3.154 1.00 61.06 120 GLY A O 1
ATOM 904 N N . ASN A 1 121 ? 15.901 -11.450 2.376 1.00 62.38 121 ASN A N 1
ATOM 905 C CA . ASN A 1 121 ? 14.619 -12.075 2.007 1.00 62.38 121 ASN A CA 1
ATOM 906 C C . ASN A 1 121 ? 13.885 -12.765 3.173 1.00 62.38 121 ASN A C 1
ATOM 908 O O . ASN A 1 121 ? 13.109 -13.693 2.958 1.00 62.38 121 ASN A O 1
ATOM 912 N N . ILE A 1 122 ? 14.101 -12.325 4.414 1.00 60.25 122 ILE A N 1
ATOM 913 C CA . ILE A 1 122 ? 13.508 -12.969 5.599 1.00 60.25 122 ILE A CA 1
ATOM 914 C C . ILE A 1 122 ? 12.027 -12.602 5.836 1.00 60.25 122 ILE A C 1
ATOM 916 O O . ILE A 1 122 ? 11.420 -13.054 6.807 1.00 60.25 122 ILE A O 1
ATOM 920 N N . GLY A 1 123 ? 11.428 -11.802 4.948 1.00 61.47 123 GLY A N 1
ATOM 921 C CA . GLY A 1 123 ? 10.005 -11.463 4.956 1.00 61.47 123 GLY A CA 1
ATOM 922 C C . GLY A 1 123 ? 9.544 -10.718 6.212 1.00 61.47 123 GLY A C 1
ATOM 923 O O . GLY A 1 123 ? 10.273 -9.891 6.766 1.00 61.47 123 GLY A O 1
ATOM 924 N N . ALA A 1 124 ? 8.324 -10.996 6.683 1.00 55.31 124 ALA A N 1
ATOM 925 C CA . ALA A 1 124 ? 7.758 -10.375 7.886 1.00 55.31 124 ALA A CA 1
ATOM 926 C C . ALA A 1 124 ? 8.459 -10.765 9.193 1.00 55.31 124 ALA A C 1
ATOM 928 O O . ALA A 1 124 ? 8.262 -10.130 10.229 1.00 55.31 124 ALA A O 1
ATOM 929 N N . ALA A 1 125 ? 9.345 -11.762 9.162 1.00 52.69 125 ALA A N 1
ATOM 930 C CA . ALA A 1 125 ? 10.149 -12.121 10.322 1.00 52.69 125 ALA A CA 1
ATOM 931 C C . ALA A 1 125 ? 11.225 -11.076 10.675 1.00 52.69 125 ALA A C 1
ATOM 933 O O . ALA A 1 125 ? 11.788 -11.169 11.776 1.00 52.69 125 ALA A O 1
ATOM 934 N N . ASP A 1 126 ? 11.482 -10.107 9.787 1.00 58.88 126 ASP A N 1
ATOM 935 C CA . ASP A 1 126 ? 12.443 -9.030 9.997 1.00 58.88 126 ASP A CA 1
ATOM 936 C C . ASP A 1 126 ? 12.025 -8.069 11.122 1.00 58.88 126 ASP A C 1
ATOM 938 O O . ASP A 1 126 ? 10.855 -7.736 11.311 1.00 58.88 126 ASP A O 1
ATOM 942 N N . LYS A 1 127 ? 13.014 -7.564 11.859 1.00 53.78 127 LYS A N 1
ATOM 943 C CA . LYS A 1 127 ? 12.875 -6.580 12.937 1.00 53.78 127 LYS A CA 1
ATOM 944 C C . LYS A 1 127 ? 12.619 -5.153 12.416 1.00 53.78 127 LYS A C 1
ATOM 946 O O . LYS A 1 127 ? 12.933 -4.203 13.133 1.00 53.78 127 LYS A O 1
ATOM 951 N N . GLY A 1 128 ? 12.059 -4.968 11.216 1.00 51.09 128 GLY A N 1
ATOM 952 C CA . GLY A 1 128 ? 11.785 -3.614 10.725 1.00 51.09 128 GLY A CA 1
ATOM 953 C C . GLY A 1 128 ? 11.415 -3.389 9.258 1.00 51.09 128 GLY A C 1
ATOM 954 O O . GLY A 1 128 ? 11.263 -2.216 8.933 1.00 51.09 128 GLY A O 1
ATOM 955 N N . ILE A 1 129 ? 11.257 -4.420 8.414 1.00 52.84 129 ILE A N 1
ATOM 956 C CA . ILE A 1 129 ? 11.116 -4.254 6.944 1.00 52.84 129 ILE A CA 1
ATOM 957 C C . ILE A 1 129 ? 9.716 -4.592 6.382 1.00 52.84 129 ILE A C 1
ATOM 959 O O . ILE A 1 129 ? 9.317 -4.156 5.314 1.00 52.84 129 ILE A O 1
ATOM 963 N N . ASN A 1 130 ? 8.893 -5.362 7.091 1.00 61.88 130 ASN A N 1
ATOM 964 C CA . ASN A 1 130 ? 7.521 -5.640 6.644 1.00 61.88 130 ASN A CA 1
ATOM 965 C C . ASN A 1 130 ? 6.576 -5.330 7.789 1.00 61.88 130 ASN A C 1
ATOM 967 O O . ASN A 1 130 ? 6.593 -5.997 8.829 1.00 61.88 130 ASN A O 1
ATOM 971 N N . TRP A 1 131 ? 5.794 -4.272 7.610 1.00 68.81 131 TRP A N 1
ATOM 972 C CA . TRP A 1 131 ? 4.966 -3.730 8.676 1.00 68.81 131 TRP A CA 1
ATOM 973 C C . TRP A 1 131 ? 3.556 -4.261 8.558 1.00 68.81 131 TRP A C 1
ATOM 975 O O . TRP A 1 131 ? 2.942 -4.131 7.499 1.00 68.81 131 TRP A O 1
ATOM 985 N N . PRO A 1 132 ? 3.040 -4.896 9.621 1.00 72.44 132 PRO A N 1
ATOM 986 C CA . PRO A 1 132 ? 1.802 -5.631 9.514 1.00 72.44 132 PRO A CA 1
ATOM 987 C C . PRO A 1 132 ? 0.653 -4.669 9.214 1.00 72.44 132 PRO A C 1
ATOM 989 O O . PRO A 1 132 ? 0.447 -3.666 9.902 1.00 72.44 132 PRO A O 1
ATOM 992 N N . LEU A 1 133 ? -0.131 -5.010 8.199 1.00 80.06 133 LEU A N 1
ATOM 993 C CA . LEU A 1 133 ? -1.510 -4.565 8.115 1.00 80.06 133 LEU A CA 1
ATOM 994 C C . LEU A 1 133 ? -2.321 -5.506 9.014 1.00 80.06 133 LEU A C 1
ATOM 996 O O . LEU A 1 133 ? -2.177 -6.728 8.926 1.00 80.06 133 LEU A O 1
ATOM 1000 N N . ALA A 1 134 ? -3.161 -4.967 9.897 1.00 84.69 134 ALA A N 1
ATOM 1001 C CA . ALA A 1 134 ? -4.060 -5.813 10.672 1.00 84.69 134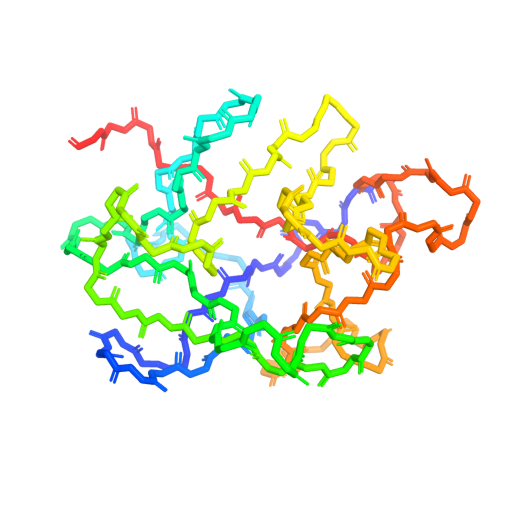 ALA A CA 1
ATOM 1002 C C . ALA A 1 134 ? -5.192 -6.298 9.761 1.00 84.69 134 ALA A C 1
ATOM 1004 O O . ALA A 1 134 ? -5.937 -5.484 9.216 1.00 84.69 134 ALA A O 1
ATOM 1005 N N . ASN A 1 135 ? -5.322 -7.613 9.584 1.00 85.19 135 ASN A N 1
ATOM 1006 C CA . ASN A 1 135 ? -6.398 -8.163 8.765 1.00 85.19 135 ASN A CA 1
ATOM 1007 C C . ASN A 1 135 ? -7.751 -7.990 9.472 1.00 85.19 135 ASN A C 1
ATOM 1009 O O . ASN A 1 135 ? -7.887 -8.307 10.656 1.00 85.19 135 ASN A O 1
ATOM 1013 N N . ALA A 1 136 ? -8.751 -7.516 8.742 1.00 82.75 136 ALA A N 1
ATOM 1014 C CA . ALA A 1 136 ? -10.130 -7.474 9.195 1.00 82.75 136 ALA A CA 1
ATOM 1015 C C . ALA A 1 136 ? -10.767 -8.868 9.070 1.00 82.75 136 ALA A C 1
ATOM 1017 O O . ALA A 1 136 ? -10.588 -9.569 8.075 1.00 82.75 136 ALA A O 1
ATOM 1018 N N . THR A 1 137 ? -11.524 -9.285 10.083 1.00 71.50 137 THR A N 1
ATOM 1019 C CA . THR A 1 137 ? -12.115 -10.630 10.149 1.00 71.50 137 THR A CA 1
ATOM 1020 C C . THR A 1 137 ? -13.429 -10.775 9.370 1.00 71.50 137 THR A C 1
ATOM 1022 O O . THR A 1 137 ? -13.846 -11.906 9.128 1.00 71.50 137 THR A O 1
ATOM 1025 N N . THR A 1 138 ? -14.068 -9.678 8.941 1.00 56.16 138 THR A N 1
ATOM 1026 C CA . THR A 1 138 ? -15.326 -9.684 8.161 1.00 56.16 138 THR A CA 1
ATOM 1027 C C . THR A 1 138 ? -15.389 -8.522 7.150 1.00 56.16 138 THR A C 1
ATOM 1029 O O . THR A 1 138 ? -15.331 -7.378 7.613 1.00 56.16 138 THR A O 1
ATOM 1032 N N . PRO A 1 139 ? -15.501 -8.792 5.826 1.00 49.22 139 PRO A N 1
ATOM 1033 C CA . PRO A 1 139 ? -15.708 -7.801 4.754 1.00 49.22 139 PRO A CA 1
ATOM 1034 C C . PRO A 1 139 ? -16.880 -6.849 4.974 1.00 49.22 139 PRO A C 1
ATOM 1036 O O . PRO A 1 139 ? -17.886 -7.297 5.569 1.00 49.22 139 PRO A O 1
#

Foldseek 3Di:
DFPLQWAKFFPDPDFPTWIFIAGDDPDQRLAWADDAAWLDWTHRGPDQKTKFQPDLVQQEAPRIITIHGDDSPHLRGIWHCDPLRWIWSVPDVVIWTWFFDVLDPDGRGGIHIYRCCPPNNNGSVDPGGHGDRHYDPDD

InterPro domains:
  IPR000772 Ricin B, lectin domain [PF00652] (40-118)
  IPR035992 Ricin B-like lectins [SSF50370] (15-119)

Organism: NCBI:txid114810

pLDDT: mean 87.26, std 13.36, range [49.22, 98.5]

Sequence (139 aa):
MVNTKFVVVPKARTAGSTLVVQTAATKPEQQWYIKGGENTKLQLANTTLCVDAGAKTNWKDMASLSITECSDTVDGQKWNVMADGRIALQLSSPQECIDLQYMRATENNPVGLYSCAGLGNIGAADKGINWPLANATTP

Secondary structure (DSSP, 8-state):
---TTEEEEESSSSTTPBEEEEE--S-GGGEEEE-SEEEE-EEETTSSEEEE--SGGG-STTPBPEEEE--SS-GGG-EEE-TTS-EEETT-SS-EEEEEGGG--STT-BEEEEETTHHHH-GGGSSSSSPPPEEPS--

Radius of gyration: 13.25 Å; chains: 1; bounding box: 34×28×32 Å